Protein AF-A0A1H1C2C9-F1 (afdb_monomer_lite)

Sequence (139 aa):
MCGACPGGTVVSRLTAYANLNGLTAEVTDLLQRAAGKRIILSRFGGQWLLRKRTGQQIIARKLEEVAERVVETGDVNWEQLQAAEITTKPATTGLLLISPYDAELKQILETPAKRAAKTLDARQFAVA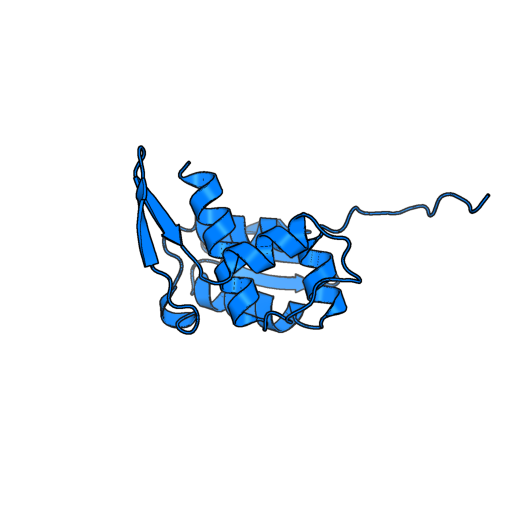LLVHVHNARTA

Secondary structure (DSSP, 8-state):
-----TT-----HHHHHHHHTT-HHHHHHHHHHHHGGGEEEEEETTEEEEEETTS-EEEESSHHHHHHHHHTTS---GGGGTTS--EEEEETTEEEEE-TTHHHHHHHHHS-TT---SPPPHHHHHHHHHHHHHHHHH-

Radius of gyration: 15.55 Å; chains: 1; bounding box: 41×31×50 Å

pLDDT: mean 81.75, std 14.27, range [35.59, 93.94]

Foldseek 3Di:
DDDDDPPCPPAALLLVLCVVVVLVVVLQVLLDVQLDPQWDWDDDDQWIWIAGPVRDIDIGNYVLVSLLVSVVSPGGPCVSLPPFPWDWDDDPQGIATDTPCLVLVVCSNVDHSPDRPDDDHSSSSSVNSNSVSNVVVRD

Structure (mmCIF, N/CA/C/O backbone):
data_AF-A0A1H1C2C9-F1
#
_entry.id   AF-A0A1H1C2C9-F1
#
loop_
_atom_site.group_PDB
_atom_site.id
_atom_site.type_sym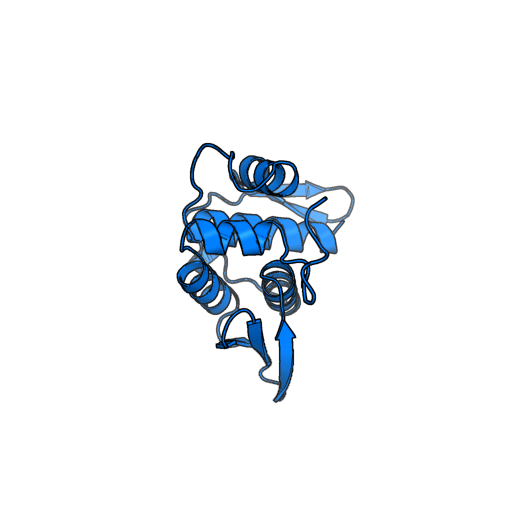bol
_atom_site.label_atom_id
_atom_site.label_alt_id
_atom_site.label_comp_id
_atom_site.label_asym_id
_atom_site.label_entity_id
_atom_site.label_seq_id
_atom_site.pdbx_PDB_ins_code
_atom_site.Cartn_x
_atom_site.Cartn_y
_atom_site.Cartn_z
_atom_site.occupancy
_atom_site.B_iso_or_equiv
_atom_site.auth_seq_id
_atom_site.auth_comp_id
_atom_site.auth_asym_id
_atom_site.auth_atom_id
_atom_site.pdbx_PDB_model_num
ATOM 1 N N . MET A 1 1 ? 18.640 8.623 -33.313 1.00 38.91 1 MET A N 1
ATOM 2 C CA . MET A 1 1 ? 17.240 8.973 -32.998 1.00 38.91 1 MET A CA 1
ATOM 3 C C . MET A 1 1 ? 16.475 7.669 -32.827 1.00 38.91 1 MET A C 1
ATOM 5 O O . MET A 1 1 ? 16.208 7.013 -33.822 1.00 38.91 1 MET A O 1
ATOM 9 N N . CYS A 1 2 ? 16.247 7.219 -31.589 1.00 36.97 2 CYS A N 1
ATOM 10 C CA . CYS A 1 2 ? 15.485 5.992 -31.333 1.00 36.97 2 CYS A CA 1
ATOM 11 C C . CYS A 1 2 ? 14.002 6.335 -31.219 1.00 36.97 2 CYS A C 1
ATOM 13 O O . CYS A 1 2 ? 13.629 7.254 -30.492 1.00 36.97 2 CYS A O 1
ATOM 15 N N . GLY A 1 3 ? 13.209 5.618 -32.012 1.00 35.59 3 GLY A N 1
ATOM 16 C CA . GLY A 1 3 ? 11.797 5.854 -32.244 1.00 35.59 3 GLY A CA 1
ATOM 17 C C . GLY A 1 3 ? 10.928 5.720 -31.001 1.00 35.59 3 GLY A C 1
ATOM 18 O O . GLY A 1 3 ? 11.247 5.022 -30.040 1.00 35.59 3 GLY A O 1
ATOM 19 N N . ALA A 1 4 ? 9.803 6.422 -31.070 1.00 44.34 4 ALA A N 1
ATOM 20 C CA . ALA A 1 4 ? 8.689 6.317 -30.153 1.00 44.34 4 ALA A CA 1
ATOM 21 C C . ALA A 1 4 ? 8.289 4.846 -29.956 1.00 44.34 4 ALA A C 1
ATOM 23 O O . ALA A 1 4 ? 7.822 4.199 -30.891 1.00 44.34 4 ALA A O 1
ATOM 24 N N . CYS A 1 5 ? 8.452 4.328 -28.736 1.00 42.72 5 CYS A N 1
ATOM 25 C CA . CYS A 1 5 ? 7.791 3.101 -28.308 1.00 42.72 5 CYS A CA 1
ATOM 26 C C . CYS A 1 5 ? 6.285 3.395 -28.169 1.00 42.72 5 CYS A C 1
ATOM 28 O O . CYS A 1 5 ? 5.907 4.195 -27.305 1.00 42.72 5 CYS A O 1
ATOM 30 N N . PRO A 1 6 ? 5.412 2.780 -28.984 1.00 47.16 6 PRO A N 1
ATOM 31 C CA . PRO A 1 6 ? 3.974 2.935 -28.838 1.00 47.16 6 PRO A CA 1
ATOM 32 C C . PRO A 1 6 ? 3.531 2.108 -27.621 1.00 47.16 6 PRO A C 1
ATOM 34 O O . PRO A 1 6 ? 3.736 0.898 -27.582 1.00 47.16 6 PRO A O 1
ATOM 37 N N . GLY A 1 7 ? 2.962 2.757 -26.600 1.00 39.19 7 GLY A N 1
ATOM 38 C CA . GLY A 1 7 ? 2.369 2.064 -25.442 1.00 39.19 7 GLY A CA 1
ATOM 39 C C . GLY A 1 7 ? 3.045 2.284 -24.085 1.00 39.19 7 GLY A C 1
ATOM 40 O O . GLY A 1 7 ? 2.865 1.470 -23.180 1.00 39.19 7 GLY A O 1
ATOM 41 N N . GLY A 1 8 ? 3.804 3.370 -23.908 1.00 41.03 8 GLY A N 1
ATOM 42 C CA . GLY A 1 8 ? 4.408 3.734 -22.623 1.00 41.03 8 GLY A CA 1
ATOM 43 C C . GLY A 1 8 ? 3.369 4.143 -21.577 1.00 41.03 8 GLY A C 1
ATOM 44 O O . GLY A 1 8 ? 3.227 5.322 -21.267 1.00 41.03 8 GLY A O 1
ATOM 45 N N . THR A 1 9 ? 2.628 3.184 -21.025 1.00 53.84 9 THR A N 1
ATOM 46 C CA . THR A 1 9 ? 1.850 3.424 -19.807 1.00 53.84 9 THR A CA 1
ATOM 47 C C . THR A 1 9 ? 2.854 3.842 -18.741 1.00 53.84 9 THR A C 1
ATOM 49 O O . THR A 1 9 ? 3.754 3.068 -18.416 1.00 53.84 9 THR A O 1
ATOM 52 N N . VAL A 1 10 ? 2.760 5.080 -18.251 1.00 65.44 10 VAL A N 1
ATOM 53 C CA . VAL A 1 10 ? 3.678 5.595 -17.230 1.00 65.44 10 VAL A CA 1
ATOM 54 C C . VAL A 1 10 ? 3.457 4.785 -15.954 1.00 65.44 10 VAL A C 1
ATOM 56 O O . VAL A 1 10 ? 2.512 5.023 -15.200 1.00 65.44 10 VAL A O 1
ATOM 59 N N . VAL A 1 11 ? 4.307 3.780 -15.748 1.00 73.94 11 VAL A N 1
ATOM 60 C CA . VAL A 1 11 ? 4.371 3.011 -14.507 1.00 73.94 11 VAL A CA 1
ATOM 61 C C . VAL A 1 11 ? 4.862 3.962 -13.424 1.00 73.94 11 VAL A C 1
ATOM 63 O O . VAL A 1 11 ? 5.842 4.683 -13.626 1.00 73.94 11 VAL A O 1
ATOM 66 N N . SER A 1 12 ? 4.169 4.004 -12.287 1.00 84.88 12 SER A N 1
ATOM 67 C CA . SER A 1 12 ? 4.604 4.860 -11.185 1.00 84.88 12 SER A CA 1
ATOM 68 C C . SER A 1 12 ? 5.970 4.423 -10.664 1.00 84.88 12 SER A C 1
ATOM 70 O O . SER A 1 12 ? 6.336 3.250 -10.761 1.00 84.88 12 SER A O 1
ATOM 72 N N . ARG A 1 13 ? 6.738 5.361 -10.100 1.00 86.31 13 ARG A N 1
ATOM 73 C CA . ARG A 1 13 ? 8.091 5.074 -9.595 1.00 86.31 13 ARG A CA 1
ATOM 74 C C . ARG A 1 13 ? 8.077 3.978 -8.530 1.00 86.31 13 ARG A C 1
ATOM 76 O O . ARG A 1 13 ? 8.909 3.079 -8.582 1.00 86.31 13 ARG A O 1
ATOM 83 N N . LEU A 1 14 ? 7.089 3.999 -7.639 1.00 88.38 14 LEU A N 1
ATOM 84 C CA . LEU A 1 14 ? 6.924 2.999 -6.584 1.00 88.38 14 LEU A CA 1
ATOM 85 C C . LEU A 1 14 ? 6.548 1.627 -7.151 1.00 88.38 14 LEU A C 1
ATOM 87 O O . LEU A 1 14 ? 7.114 0.612 -6.746 1.00 88.38 14 LEU A O 1
ATOM 91 N N . THR A 1 15 ? 5.673 1.588 -8.158 1.00 89.25 15 THR A N 1
ATOM 92 C CA . THR A 1 15 ? 5.350 0.340 -8.863 1.00 89.25 15 THR A CA 1
ATOM 93 C C . THR A 1 15 ? 6.563 -0.206 -9.619 1.00 89.25 15 THR A C 1
ATOM 95 O O . THR A 1 15 ? 6.831 -1.405 -9.589 1.00 89.25 15 THR A O 1
ATOM 98 N N . ALA A 1 16 ? 7.342 0.659 -10.272 1.00 87.81 16 ALA A N 1
ATOM 99 C CA . ALA A 1 16 ? 8.571 0.266 -10.953 1.00 87.81 16 ALA A CA 1
ATOM 100 C C . ALA A 1 16 ? 9.613 -0.282 -9.965 1.00 87.81 16 ALA A C 1
ATOM 102 O O . ALA A 1 16 ? 10.217 -1.315 -10.240 1.00 87.81 16 ALA A O 1
ATOM 103 N N . TYR A 1 17 ? 9.775 0.355 -8.801 1.00 87.56 17 TYR A N 1
ATOM 104 C CA . TYR A 1 17 ? 10.656 -0.119 -7.734 1.00 87.56 17 TYR A CA 1
ATOM 105 C C . TYR A 1 17 ? 10.255 -1.514 -7.242 1.00 87.56 17 TYR A C 1
ATOM 107 O O . TYR A 1 17 ? 11.095 -2.414 -7.210 1.00 87.56 17 TYR A O 1
ATOM 115 N N . ALA A 1 18 ? 8.975 -1.725 -6.923 1.00 89.50 18 ALA A N 1
ATOM 116 C CA . ALA A 1 18 ? 8.484 -3.020 -6.455 1.00 89.50 18 ALA A CA 1
ATOM 117 C C . ALA A 1 18 ? 8.621 -4.123 -7.519 1.00 89.50 18 ALA A C 1
ATOM 119 O O . ALA A 1 18 ? 8.876 -5.279 -7.182 1.00 89.50 18 ALA A O 1
ATOM 120 N N . ASN A 1 19 ? 8.473 -3.786 -8.805 1.00 88.25 19 ASN A N 1
ATOM 121 C CA . ASN A 1 19 ? 8.688 -4.730 -9.903 1.00 88.25 19 ASN A CA 1
ATOM 122 C C . ASN A 1 19 ? 10.172 -5.094 -10.055 1.00 88.25 19 ASN A C 1
ATOM 124 O O . ASN A 1 19 ? 10.500 -6.272 -10.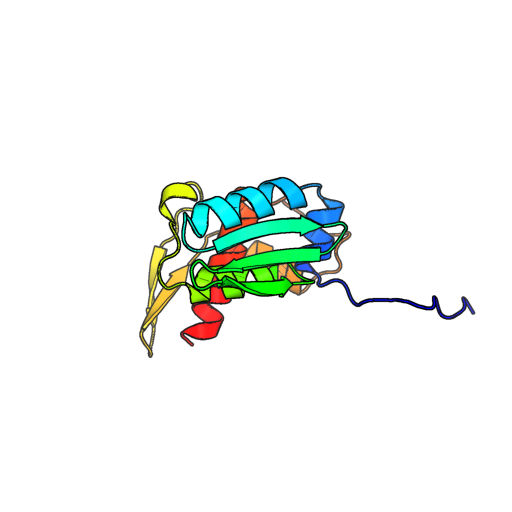157 1.00 88.25 19 ASN A O 1
ATOM 128 N N . LEU A 1 20 ? 11.067 -4.100 -10.042 1.00 86.62 20 LEU A N 1
ATOM 129 C CA . LEU A 1 20 ? 12.510 -4.308 -10.214 1.00 86.62 20 LEU A CA 1
ATOM 130 C C . LEU A 1 20 ? 13.139 -5.095 -9.058 1.00 86.62 20 LEU A C 1
ATOM 132 O O . LEU A 1 20 ? 14.085 -5.841 -9.286 1.00 86.62 20 LEU A O 1
ATOM 136 N N . ASN A 1 21 ? 12.600 -4.953 -7.845 1.00 87.12 21 ASN A N 1
ATOM 137 C CA . ASN A 1 21 ? 13.075 -5.663 -6.655 1.00 87.12 21 ASN A CA 1
ATOM 138 C C . ASN A 1 21 ? 12.285 -6.952 -6.358 1.00 87.12 21 ASN A C 1
ATOM 140 O O . ASN A 1 21 ? 12.502 -7.572 -5.325 1.00 87.12 21 ASN A O 1
ATOM 144 N N . GLY A 1 22 ? 11.342 -7.354 -7.220 1.00 89.12 22 GLY A N 1
ATOM 145 C CA . GLY A 1 22 ? 10.556 -8.582 -7.028 1.00 89.12 22 GLY A CA 1
ATOM 146 C C . GLY A 1 22 ? 9.555 -8.549 -5.862 1.00 89.12 22 GLY A C 1
ATOM 147 O O . GLY A 1 22 ? 8.923 -9.558 -5.575 1.00 89.12 22 GLY A O 1
ATOM 148 N N . LEU A 1 23 ? 9.340 -7.393 -5.231 1.00 91.00 23 LEU A N 1
ATOM 149 C CA . LEU A 1 23 ? 8.527 -7.241 -4.015 1.00 91.00 23 LEU A CA 1
ATOM 150 C C . LEU A 1 23 ? 7.019 -7.198 -4.287 1.00 91.00 23 LEU A C 1
ATOM 152 O O . LEU A 1 23 ? 6.211 -7.208 -3.367 1.00 91.00 23 LEU A O 1
ATOM 156 N N . THR A 1 24 ? 6.610 -7.112 -5.551 1.00 90.75 24 THR A N 1
ATOM 157 C CA . THR A 1 24 ? 5.228 -6.773 -5.928 1.00 90.75 24 THR A CA 1
ATOM 158 C C . THR A 1 24 ? 4.183 -7.728 -5.344 1.00 90.75 24 THR A C 1
ATOM 160 O O . THR A 1 24 ? 3.135 -7.277 -4.881 1.00 90.75 24 THR A O 1
ATOM 163 N N . ALA A 1 25 ? 4.445 -9.037 -5.353 1.00 91.62 25 ALA A N 1
ATOM 164 C CA . ALA A 1 25 ? 3.518 -10.027 -4.807 1.00 91.62 25 ALA A CA 1
ATOM 165 C C . ALA A 1 25 ? 3.392 -9.904 -3.281 1.00 91.62 25 ALA A C 1
ATOM 167 O O . ALA A 1 25 ? 2.281 -9.854 -2.759 1.00 91.62 25 ALA A O 1
ATOM 168 N N . GLU A 1 26 ? 4.521 -9.781 -2.588 1.00 93.06 26 GLU A N 1
ATOM 169 C CA . GLU A 1 26 ? 4.579 -9.658 -1.130 1.00 93.06 26 GLU A CA 1
ATOM 170 C C . GLU A 1 26 ? 3.964 -8.344 -0.646 1.00 93.06 26 GLU A C 1
ATOM 172 O O . GLU A 1 26 ? 3.139 -8.349 0.261 1.00 93.06 26 GLU A O 1
ATOM 177 N N . VAL A 1 27 ? 4.274 -7.222 -1.303 1.00 93.12 27 VAL A N 1
ATOM 178 C CA . VAL A 1 27 ? 3.648 -5.924 -1.016 1.00 93.12 27 VAL A CA 1
ATOM 179 C C . VAL A 1 27 ? 2.136 -6.016 -1.205 1.00 93.12 27 VAL A C 1
ATOM 181 O O . VAL A 1 27 ? 1.384 -5.537 -0.365 1.00 93.12 27 VAL A O 1
ATOM 184 N N . THR A 1 28 ? 1.671 -6.674 -2.270 1.00 93.19 28 THR A N 1
ATOM 185 C CA . THR A 1 28 ? 0.233 -6.881 -2.504 1.00 93.19 28 THR A CA 1
ATOM 186 C C . THR A 1 28 ? -0.405 -7.692 -1.370 1.00 93.19 28 THR A C 1
ATOM 188 O O . THR A 1 28 ? -1.453 -7.296 -0.864 1.00 93.19 28 THR A O 1
ATOM 191 N N . ASP A 1 29 ? 0.218 -8.789 -0.931 1.00 93.06 29 ASP A N 1
ATOM 192 C CA . ASP A 1 29 ? -0.292 -9.601 0.184 1.00 93.06 29 ASP A CA 1
ATOM 193 C C . ASP A 1 29 ? -0.317 -8.811 1.501 1.00 93.06 29 ASP A C 1
ATOM 195 O O . ASP A 1 29 ? -1.294 -8.842 2.248 1.00 93.06 29 ASP A O 1
ATOM 199 N N . LEU A 1 30 ? 0.718 -8.017 1.767 1.00 93.62 30 LEU A N 1
ATOM 200 C CA . LEU A 1 30 ? 0.782 -7.175 2.958 1.00 93.62 30 LEU A CA 1
ATOM 201 C C . LEU A 1 30 ? -0.276 -6.070 2.938 1.00 93.62 30 LEU A C 1
ATOM 203 O O . LEU A 1 30 ? -0.934 -5.850 3.954 1.00 93.62 30 LEU A O 1
ATOM 207 N N . LEU A 1 31 ? -0.516 -5.435 1.787 1.00 93.62 31 LEU A N 1
ATOM 208 C CA . LEU A 1 31 ? -1.612 -4.477 1.614 1.00 93.62 31 LEU A CA 1
ATOM 209 C C . LEU A 1 31 ? -2.983 -5.147 1.813 1.00 93.62 31 LEU A C 1
ATOM 211 O O . LEU A 1 31 ? -3.860 -4.564 2.450 1.00 93.62 31 LEU A O 1
ATOM 215 N N . GLN A 1 32 ? -3.167 -6.385 1.341 1.00 93.19 32 GLN A N 1
ATOM 216 C CA . GLN A 1 32 ? -4.380 -7.171 1.589 1.00 93.19 32 GLN A CA 1
ATOM 217 C C . GLN A 1 32 ? -4.575 -7.470 3.083 1.00 93.19 32 GLN A C 1
ATOM 219 O O . GLN A 1 32 ? -5.680 -7.312 3.607 1.00 93.19 32 GLN A O 1
ATOM 224 N N . ARG A 1 33 ? -3.521 -7.889 3.790 1.00 91.69 33 ARG A N 1
ATOM 225 C CA . ARG A 1 33 ? -3.580 -8.153 5.238 1.00 91.69 33 ARG A CA 1
ATOM 226 C C . ARG A 1 33 ? -3.868 -6.883 6.029 1.00 91.69 33 ARG A C 1
ATOM 228 O O . ARG A 1 33 ? -4.695 -6.912 6.938 1.00 91.69 33 ARG A O 1
ATOM 235 N N . ALA A 1 34 ? -3.252 -5.770 5.637 1.00 91.75 34 ALA A N 1
ATOM 236 C CA . ALA A 1 34 ? -3.478 -4.462 6.235 1.00 91.75 34 ALA A CA 1
ATOM 237 C C . ALA A 1 34 ? -4.922 -3.968 6.020 1.00 91.75 34 ALA A C 1
ATOM 239 O O . ALA A 1 34 ? -5.526 -3.418 6.936 1.00 91.75 34 ALA A O 1
ATOM 240 N N . ALA A 1 35 ? -5.513 -4.223 4.847 1.00 90.88 35 ALA A N 1
ATOM 241 C CA . ALA A 1 35 ? -6.922 -3.925 4.565 1.00 90.88 35 ALA A CA 1
ATOM 242 C C . ALA A 1 35 ? -7.911 -4.860 5.292 1.00 90.88 35 ALA A C 1
ATOM 244 O O . ALA A 1 35 ? -9.099 -4.543 5.442 1.00 90.88 35 ALA A O 1
ATOM 245 N N . GLY A 1 36 ? -7.448 -6.041 5.712 1.00 87.62 36 GLY A N 1
ATOM 246 C CA . GLY A 1 36 ? -8.273 -7.080 6.317 1.00 87.62 36 GLY A CA 1
ATOM 247 C C . GLY A 1 36 ? -9.394 -7.555 5.385 1.00 87.62 36 GLY A C 1
ATOM 248 O O . GLY A 1 36 ? -9.241 -7.632 4.171 1.00 87.62 36 GLY A O 1
ATOM 249 N N . LYS A 1 37 ? -10.568 -7.863 5.950 1.00 86.12 37 LYS A N 1
ATOM 250 C CA . LYS A 1 37 ? -11.728 -8.385 5.195 1.00 86.12 37 LYS A CA 1
ATOM 251 C C . LYS A 1 37 ? -12.529 -7.307 4.439 1.00 86.12 37 LYS A C 1
ATOM 253 O O . LYS A 1 37 ? -13.598 -7.607 3.909 1.00 86.12 37 LYS A O 1
ATOM 258 N N . ARG A 1 38 ? -12.080 -6.043 4.428 1.00 85.94 38 ARG A N 1
ATOM 259 C CA . ARG A 1 38 ? -12.850 -4.915 3.858 1.00 85.94 38 ARG A CA 1
ATOM 260 C C . ARG A 1 38 ? -12.718 -4.809 2.338 1.00 85.94 38 ARG A C 1
ATOM 262 O O . ARG A 1 38 ? -13.676 -4.416 1.663 1.00 85.94 38 ARG A O 1
ATOM 269 N N . ILE A 1 39 ? -11.550 -5.175 1.819 1.00 90.12 39 ILE A N 1
ATOM 270 C CA . ILE A 1 39 ? -11.237 -5.229 0.392 1.00 90.12 39 ILE A CA 1
ATOM 271 C C . ILE A 1 39 ? -10.667 -6.607 0.083 1.00 90.12 39 ILE A C 1
ATOM 273 O O . ILE A 1 39 ? -9.890 -7.144 0.864 1.00 90.12 39 ILE A O 1
ATOM 277 N N . ILE A 1 40 ? -11.048 -7.155 -1.066 1.00 92.00 40 ILE A N 1
ATOM 278 C CA . ILE A 1 40 ? -10.355 -8.273 -1.699 1.00 92.00 40 ILE A CA 1
ATOM 279 C C . ILE A 1 40 ? -9.492 -7.691 -2.815 1.00 92.00 40 ILE A C 1
ATOM 281 O O . ILE A 1 40 ? -10.000 -7.014 -3.711 1.00 92.00 40 ILE A O 1
ATOM 285 N N . LEU A 1 41 ? -8.197 -7.942 -2.734 1.00 92.88 41 LEU A N 1
ATOM 286 C CA . LEU A 1 41 ? -7.164 -7.495 -3.642 1.00 92.88 41 LEU A CA 1
ATOM 287 C C . LEU A 1 41 ? -6.694 -8.698 -4.453 1.00 92.88 41 LEU A C 1
ATOM 289 O O . LEU A 1 41 ? -6.305 -9.732 -3.915 1.00 92.88 41 LEU A O 1
ATOM 293 N N . SER A 1 42 ? -6.748 -8.577 -5.770 1.00 90.81 42 SER A N 1
ATOM 294 C CA . SER A 1 42 ? -6.286 -9.615 -6.687 1.00 90.81 42 SER A CA 1
ATOM 295 C C . SER A 1 42 ? -5.414 -8.984 -7.753 1.00 90.81 42 SER A C 1
ATOM 297 O O . SER A 1 42 ? -5.737 -7.922 -8.279 1.00 90.81 42 SER A O 1
ATOM 299 N N . ARG A 1 43 ? -4.295 -9.626 -8.080 1.00 88.75 43 ARG A N 1
ATOM 300 C CA . ARG A 1 43 ? -3.386 -9.136 -9.117 1.00 88.75 43 ARG A CA 1
ATOM 301 C C . ARG A 1 43 ? -3.727 -9.779 -10.456 1.00 88.75 43 ARG A C 1
ATOM 303 O O . ARG A 1 43 ? -3.900 -10.993 -10.529 1.00 88.75 43 ARG A O 1
ATOM 310 N N . PHE A 1 44 ? -3.774 -8.975 -11.511 1.00 82.62 44 PHE A N 1
ATOM 311 C CA . PHE A 1 44 ? -3.974 -9.432 -12.882 1.00 82.62 44 PHE A CA 1
ATOM 312 C C . PHE A 1 44 ? -2.960 -8.743 -13.800 1.00 82.62 44 PHE A C 1
ATOM 314 O O . PHE A 1 44 ? -3.034 -7.539 -14.046 1.00 82.62 44 PHE A O 1
ATOM 321 N N . GLY A 1 45 ? -1.967 -9.501 -14.273 1.00 82.31 45 GLY A N 1
ATOM 322 C CA . GLY A 1 45 ? -0.844 -8.949 -15.032 1.00 82.31 45 GLY A CA 1
ATOM 323 C C . GLY A 1 45 ? -0.089 -7.873 -14.238 1.00 82.31 45 GLY A C 1
ATOM 324 O O . GLY A 1 45 ? 0.427 -8.141 -13.150 1.00 82.31 45 GLY A O 1
ATOM 325 N N . GLY A 1 46 ? -0.033 -6.658 -14.793 1.00 82.56 46 GLY A N 1
ATOM 326 C CA . GLY A 1 46 ? 0.559 -5.467 -14.166 1.00 82.56 46 GLY A CA 1
ATOM 327 C C . GLY A 1 46 ? -0.442 -4.558 -13.443 1.00 82.56 46 GLY A C 1
ATOM 328 O O . GLY A 1 46 ? -0.123 -3.403 -13.181 1.00 82.56 46 GLY A O 1
ATOM 329 N N . GLN A 1 47 ? -1.661 -5.035 -13.190 1.00 89.75 47 GLN A N 1
ATOM 330 C CA . GLN A 1 47 ? -2.746 -4.277 -12.564 1.00 89.75 47 GLN A CA 1
ATOM 331 C C . GLN A 1 47 ? -3.300 -5.015 -11.341 1.00 89.75 47 GLN A C 1
ATOM 333 O O . GLN A 1 47 ? -3.064 -6.212 -11.145 1.00 89.75 47 GLN A O 1
ATOM 338 N N . TRP A 1 48 ? -4.085 -4.300 -10.540 1.00 93.44 48 TRP A N 1
ATOM 339 C CA . TRP A 1 48 ? -4.778 -4.823 -9.371 1.00 93.44 48 TRP A CA 1
ATOM 340 C C . TRP A 1 48 ? -6.278 -4.608 -9.501 1.00 93.44 48 TRP A C 1
ATOM 342 O O . TRP A 1 48 ? -6.740 -3.518 -9.826 1.00 93.44 48 TRP A O 1
ATOM 352 N N . LEU A 1 49 ? -7.041 -5.650 -9.206 1.00 93.94 49 LEU A N 1
ATOM 353 C CA . LEU A 1 49 ? -8.476 -5.588 -9.012 1.00 93.94 49 LEU A CA 1
ATOM 354 C C . LEU A 1 49 ? -8.756 -5.495 -7.514 1.00 93.94 49 LEU A C 1
ATOM 356 O O . LEU A 1 49 ? -8.352 -6.363 -6.741 1.00 93.94 49 LEU A O 1
ATOM 360 N N . LEU A 1 50 ? -9.471 -4.450 -7.122 1.00 93.38 50 LEU A N 1
ATOM 361 C CA . LEU A 1 50 ? -9.933 -4.223 -5.765 1.00 93.38 50 LEU A CA 1
ATOM 362 C C . LEU A 1 50 ? -11.439 -4.394 -5.732 1.00 93.38 50 LEU A C 1
ATOM 364 O O . LEU A 1 50 ? -12.169 -3.697 -6.437 1.00 93.38 50 LEU A O 1
ATOM 368 N N . ARG A 1 51 ? -11.916 -5.292 -4.881 1.00 92.69 51 ARG A N 1
ATOM 369 C CA . ARG A 1 51 ? -13.340 -5.520 -4.660 1.00 92.69 51 ARG A CA 1
ATOM 370 C C . ARG A 1 51 ? -13.696 -5.158 -3.228 1.00 92.69 51 ARG A C 1
ATOM 372 O O . ARG A 1 51 ? -13.237 -5.802 -2.289 1.00 92.69 51 ARG A O 1
ATOM 379 N N . LYS A 1 52 ? -14.528 -4.133 -3.057 1.00 89.25 52 LYS A N 1
ATOM 380 C CA . LYS A 1 52 ? -15.074 -3.748 -1.750 1.00 89.25 52 LYS A CA 1
ATOM 381 C C . LYS A 1 52 ? -16.187 -4.716 -1.346 1.00 89.25 52 LYS A C 1
ATOM 383 O O . LYS A 1 52 ? -16.892 -5.261 -2.199 1.00 89.25 52 LYS A O 1
ATOM 388 N N . ARG A 1 53 ? -16.413 -4.870 -0.037 1.00 83.12 53 ARG A N 1
ATOM 389 C CA . ARG A 1 53 ? -17.534 -5.671 0.501 1.00 83.12 53 ARG A CA 1
ATOM 390 C C . ARG A 1 53 ? -18.906 -5.213 -0.012 1.00 83.12 53 ARG A C 1
ATOM 392 O O . ARG A 1 53 ? -19.813 -6.025 -0.135 1.00 83.12 53 ARG A O 1
ATOM 399 N N . 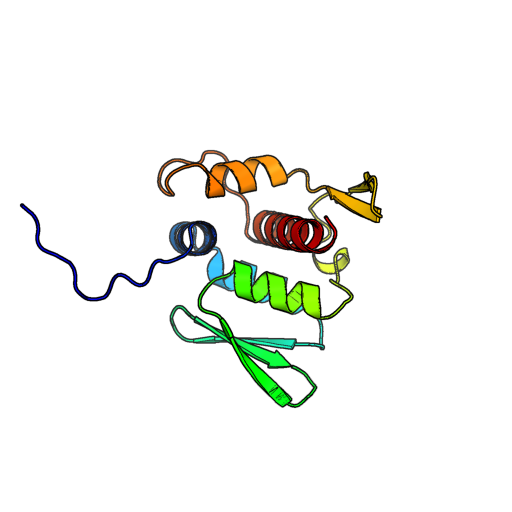THR A 1 54 ? -19.042 -3.933 -0.349 1.00 84.31 54 THR A N 1
ATOM 400 C CA . THR A 1 54 ? -20.257 -3.336 -0.928 1.00 84.31 54 THR A CA 1
ATOM 401 C C . THR A 1 54 ? -20.543 -3.782 -2.368 1.00 84.31 54 THR A C 1
ATOM 403 O O . THR A 1 54 ? -21.542 -3.368 -2.941 1.00 84.31 54 THR A O 1
ATOM 406 N N . GLY A 1 55 ? -19.677 -4.604 -2.973 1.00 83.50 55 GLY A N 1
ATOM 407 C CA . GLY A 1 55 ? -19.819 -5.095 -4.346 1.00 83.50 55 GLY A CA 1
ATOM 408 C C . GLY A 1 55 ? -19.110 -4.236 -5.395 1.00 83.50 55 GLY A C 1
ATOM 409 O O . GLY A 1 55 ? -18.931 -4.692 -6.521 1.00 83.50 55 GLY A O 1
ATOM 410 N N . GLN A 1 56 ? -18.640 -3.040 -5.027 1.00 89.25 56 GLN A N 1
ATOM 411 C CA . GLN A 1 56 ? -17.891 -2.164 -5.928 1.00 89.25 56 GLN A CA 1
ATOM 412 C C . GLN A 1 56 ? -16.549 -2.792 -6.329 1.00 89.25 56 GLN A C 1
ATOM 414 O O . GLN A 1 56 ? -15.801 -3.274 -5.473 1.00 89.25 56 GLN A O 1
ATOM 419 N N . GLN A 1 57 ? -16.231 -2.732 -7.622 1.00 92.94 57 GLN A N 1
ATOM 420 C CA . GLN A 1 57 ? -14.956 -3.169 -8.187 1.00 92.94 57 GLN A CA 1
ATOM 421 C C . GLN A 1 57 ? -14.195 -1.982 -8.776 1.00 92.94 57 GLN A C 1
ATOM 423 O O . GLN A 1 57 ? -14.786 -1.113 -9.414 1.00 92.94 57 GLN A O 1
ATOM 428 N N . ILE A 1 58 ? -12.888 -1.935 -8.534 1.00 91.88 58 ILE A N 1
ATOM 429 C CA . ILE A 1 58 ? -11.996 -0.858 -8.962 1.00 91.88 58 ILE A CA 1
ATOM 430 C C . ILE A 1 58 ? -10.728 -1.498 -9.519 1.00 91.88 58 ILE A C 1
ATOM 432 O O . ILE A 1 58 ? -10.160 -2.389 -8.892 1.00 91.88 58 ILE A O 1
ATOM 436 N N . ILE A 1 59 ? -10.275 -1.036 -10.682 1.00 92.38 59 ILE A N 1
ATOM 437 C CA . ILE A 1 59 ? -8.994 -1.446 -11.258 1.00 92.38 59 ILE A CA 1
ATOM 438 C C . ILE A 1 59 ? -7.968 -0.367 -10.928 1.00 92.38 59 ILE A C 1
ATOM 440 O O . ILE A 1 59 ? -8.138 0.781 -11.334 1.00 92.38 59 ILE A O 1
ATOM 444 N N . ALA A 1 60 ? -6.915 -0.744 -10.213 1.00 91.75 60 ALA A N 1
ATOM 445 C CA . ALA A 1 60 ? -5.755 0.094 -9.952 1.00 91.75 60 ALA A CA 1
ATOM 446 C C . ALA A 1 60 ? -4.593 -0.323 -10.856 1.00 91.75 60 ALA A C 1
ATOM 448 O O . ALA A 1 60 ? -4.338 -1.511 -11.074 1.00 91.75 60 ALA A O 1
ATOM 449 N N . ARG A 1 61 ? -3.870 0.661 -11.387 1.00 89.81 61 ARG A N 1
ATOM 450 C CA . ARG A 1 61 ? -2.695 0.443 -12.251 1.00 89.81 61 ARG A CA 1
ATOM 451 C C . ARG A 1 61 ? -1.378 0.689 -11.524 1.00 89.81 61 ARG A C 1
ATOM 453 O O . ARG A 1 61 ? -0.317 0.438 -12.091 1.00 89.81 61 ARG A O 1
ATOM 460 N N . LYS A 1 62 ? -1.449 1.212 -10.301 1.00 90.81 62 LYS A N 1
ATOM 461 C CA . LYS A 1 62 ? -0.311 1.642 -9.490 1.00 90.81 62 LYS A CA 1
ATOM 462 C C . LYS A 1 62 ? -0.487 1.168 -8.052 1.00 90.81 62 LYS A C 1
ATOM 464 O O . LYS A 1 62 ? -1.611 1.139 -7.554 1.00 90.81 62 LYS A O 1
ATOM 469 N N . LEU A 1 63 ? 0.612 0.847 -7.374 1.00 91.25 63 LEU A N 1
ATOM 470 C CA . LEU A 1 63 ? 0.587 0.472 -5.956 1.00 91.25 63 LEU A CA 1
ATOM 471 C C . LEU A 1 63 ? 0.079 1.605 -5.055 1.00 91.25 63 LEU A C 1
ATOM 473 O O . LEU A 1 63 ? -0.587 1.333 -4.063 1.00 91.25 63 LEU A O 1
ATOM 477 N N . GLU A 1 64 ? 0.330 2.859 -5.420 1.00 91.44 64 GLU A N 1
ATOM 478 C CA . GLU A 1 64 ? -0.183 4.041 -4.723 1.00 91.44 64 GLU A CA 1
ATOM 479 C C . GLU A 1 64 ? -1.713 4.060 -4.719 1.00 91.44 64 GLU A C 1
ATOM 481 O O . GLU A 1 64 ? -2.320 4.211 -3.667 1.00 91.44 64 GLU A O 1
ATOM 486 N N . GLU A 1 65 ? -2.338 3.794 -5.870 1.00 92.69 65 GLU A N 1
ATOM 487 C CA . GLU A 1 65 ? -3.798 3.705 -5.985 1.00 92.69 65 GLU A CA 1
ATOM 488 C C . GLU A 1 65 ? -4.341 2.561 -5.117 1.00 92.69 65 GLU A C 1
ATOM 490 O O . GLU A 1 65 ? -5.390 2.697 -4.493 1.00 92.69 65 GLU A O 1
ATOM 495 N N . VAL A 1 66 ? -3.627 1.430 -5.033 1.00 92.94 66 VAL A N 1
ATOM 496 C CA . VAL A 1 66 ? -4.003 0.329 -4.133 1.00 92.94 66 VAL A CA 1
ATOM 497 C C . VAL A 1 66 ? -3.947 0.790 -2.676 1.00 92.94 66 VAL A C 1
ATOM 499 O O . VAL A 1 66 ? -4.926 0.623 -1.951 1.00 92.94 66 VAL A O 1
ATOM 502 N N . ALA A 1 67 ? -2.836 1.395 -2.255 1.00 93.00 67 ALA A N 1
ATOM 503 C CA . ALA A 1 67 ? -2.644 1.899 -0.899 1.00 93.00 67 ALA A CA 1
ATOM 504 C C . ALA A 1 67 ? -3.681 2.971 -0.526 1.00 93.00 67 ALA A C 1
ATOM 506 O O . ALA A 1 67 ? -4.249 2.914 0.563 1.00 93.00 67 ALA A O 1
ATOM 507 N N . GLU A 1 68 ? -4.017 3.879 -1.445 1.00 92.62 68 GLU A N 1
ATOM 508 C CA . GLU A 1 68 ? -5.100 4.858 -1.285 1.00 92.62 68 GLU A CA 1
ATOM 509 C C . GLU A 1 68 ? -6.429 4.177 -0.992 1.00 92.62 68 GLU A C 1
ATOM 511 O O . GLU A 1 68 ? -7.128 4.565 -0.056 1.00 92.62 68 GLU A O 1
ATOM 516 N N . ARG A 1 69 ? -6.772 3.124 -1.741 1.00 91.62 69 ARG A N 1
ATOM 517 C CA . ARG A 1 69 ? -8.003 2.371 -1.482 1.00 91.62 69 ARG A CA 1
ATOM 518 C C . ARG A 1 69 ? -7.971 1.634 -0.155 1.00 91.62 69 ARG A C 1
ATOM 520 O O . ARG A 1 69 ? -9.022 1.509 0.463 1.00 91.62 69 ARG A O 1
ATOM 527 N N . VAL A 1 70 ? -6.810 1.153 0.284 1.00 91.50 70 VAL A N 1
ATOM 528 C CA . VAL A 1 70 ? -6.660 0.535 1.608 1.00 91.50 70 VAL A CA 1
ATOM 529 C C . VAL A 1 70 ? -6.904 1.575 2.704 1.00 91.50 70 VAL A C 1
ATOM 531 O O . VAL A 1 70 ? -7.742 1.343 3.575 1.00 91.50 70 VAL A O 1
ATOM 534 N N . VAL A 1 71 ? -6.273 2.748 2.614 1.00 90.94 71 VAL A N 1
ATOM 535 C CA . VAL A 1 71 ? -6.463 3.861 3.562 1.00 90.94 71 VAL A CA 1
ATOM 536 C C . VAL A 1 71 ? -7.907 4.378 3.552 1.00 90.94 71 VAL A C 1
ATOM 538 O O . VAL A 1 71 ? -8.470 4.645 4.610 1.00 90.94 71 VAL A O 1
ATOM 541 N N . GLU A 1 72 ? -8.558 4.445 2.386 1.00 88.88 72 GLU A N 1
ATOM 542 C CA . GLU A 1 72 ? -9.979 4.808 2.247 1.00 88.88 72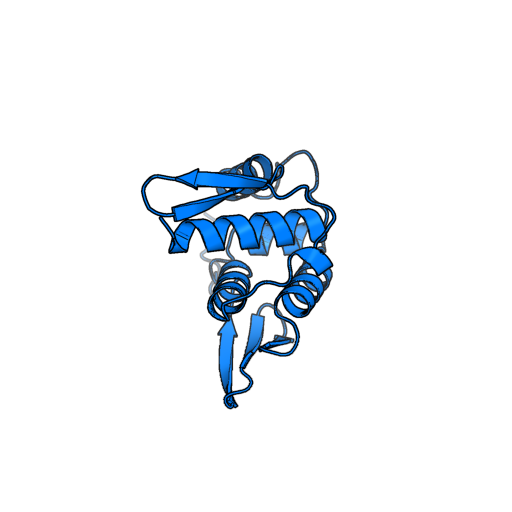 GLU A CA 1
ATOM 543 C C . GLU A 1 72 ? -10.929 3.943 3.079 1.00 88.88 72 GLU A C 1
ATOM 545 O O . GLU A 1 72 ? -12.050 4.367 3.353 1.00 88.88 72 GLU A O 1
ATOM 550 N N . THR A 1 73 ? -10.531 2.724 3.449 1.00 83.88 73 THR A N 1
ATOM 551 C CA . THR A 1 73 ? -11.397 1.845 4.244 1.00 83.88 73 THR A CA 1
ATOM 552 C C . THR A 1 73 ? -11.496 2.218 5.720 1.00 83.88 73 THR A C 1
ATOM 554 O O . THR A 1 73 ? -12.300 1.608 6.424 1.00 83.88 73 THR A O 1
ATOM 557 N N . GLY A 1 74 ? -10.728 3.205 6.184 1.00 79.25 74 GLY A N 1
ATOM 558 C CA . GLY A 1 74 ? -10.849 3.785 7.521 1.00 79.25 74 GLY A CA 1
ATOM 559 C C . GLY A 1 74 ? -9.826 3.255 8.521 1.00 79.25 74 GLY A C 1
ATOM 560 O O . GLY A 1 74 ? -9.127 4.064 9.116 1.00 79.25 74 GLY A O 1
ATOM 561 N N . ASP A 1 75 ? -9.655 1.932 8.647 1.00 81.56 75 ASP A N 1
ATOM 562 C CA . ASP A 1 75 ? -8.722 1.372 9.641 1.00 81.56 75 ASP A CA 1
ATOM 563 C C . ASP A 1 75 ? -7.708 0.421 9.007 1.00 81.56 75 ASP A C 1
ATOM 565 O O . ASP A 1 75 ? -7.987 -0.751 8.746 1.00 81.56 75 ASP A O 1
ATOM 569 N N . VAL A 1 76 ? -6.493 0.897 8.787 1.00 88.62 76 VAL A N 1
ATOM 570 C CA . VAL A 1 76 ? -5.397 0.021 8.379 1.00 88.62 76 VAL A CA 1
ATOM 571 C C . VAL A 1 76 ? -4.970 -0.824 9.580 1.00 88.62 76 VAL A C 1
ATOM 573 O O . VAL A 1 76 ? -4.715 -0.297 10.662 1.00 88.62 76 VAL A O 1
ATOM 576 N N . ASN A 1 77 ? -4.872 -2.141 9.403 1.00 89.06 77 ASN A N 1
ATOM 577 C CA . ASN A 1 77 ? -4.352 -3.032 10.432 1.00 89.06 77 ASN A CA 1
ATOM 578 C C . ASN A 1 77 ? -2.817 -2.940 10.490 1.00 89.06 77 ASN A C 1
ATOM 580 O O . ASN A 1 77 ? -2.099 -3.783 9.949 1.00 89.06 77 ASN A O 1
ATOM 584 N N . TRP A 1 78 ? -2.325 -1.884 11.136 1.00 85.00 78 TRP A N 1
ATOM 585 C CA . TRP A 1 78 ? -0.897 -1.627 11.339 1.00 85.00 78 TRP A CA 1
ATOM 586 C C . TRP A 1 78 ? -0.220 -2.693 12.192 1.00 85.00 78 TRP A C 1
ATOM 588 O O . TRP A 1 78 ? 0.968 -2.955 12.018 1.00 85.00 78 TRP A O 1
ATOM 598 N N . GLU A 1 79 ? -0.983 -3.361 13.059 1.00 84.38 79 GLU A N 1
ATOM 599 C CA . GLU A 1 79 ? -0.488 -4.479 13.851 1.00 84.38 79 GLU A CA 1
ATOM 600 C C . GLU A 1 79 ? -0.002 -5.632 12.962 1.00 84.38 79 GLU A C 1
ATOM 602 O O . GLU A 1 79 ? 1.056 -6.207 13.188 1.00 84.38 79 GLU A O 1
ATOM 607 N N . GLN A 1 80 ? -0.703 -5.918 11.863 1.00 80.94 80 GLN A N 1
ATOM 608 C CA . GLN A 1 80 ? -0.252 -6.923 10.889 1.00 80.94 80 GLN A CA 1
ATOM 609 C C . GLN A 1 80 ? 1.053 -6.515 10.179 1.00 80.94 80 GLN A C 1
ATOM 611 O O . GLN A 1 80 ? 1.804 -7.365 9.683 1.00 80.94 80 GLN A O 1
ATOM 616 N N . LEU A 1 81 ? 1.367 -5.218 10.173 1.00 83.88 81 LEU A N 1
ATOM 617 C CA . LEU A 1 81 ? 2.578 -4.643 9.595 1.00 83.88 81 LEU A CA 1
ATOM 618 C C . LEU A 1 81 ? 3.670 -4.313 10.636 1.00 83.88 81 LEU A C 1
ATOM 620 O O . LEU A 1 81 ? 4.627 -3.631 10.285 1.00 83.88 81 LEU A O 1
ATOM 624 N N . GLN A 1 82 ? 3.562 -4.840 11.865 1.00 68.50 82 GLN A N 1
ATOM 625 C CA . GLN A 1 82 ? 4.308 -4.522 13.106 1.00 68.50 82 GLN A CA 1
ATOM 626 C C . GLN A 1 82 ? 5.847 -4.358 13.089 1.00 68.50 82 GLN A C 1
ATOM 628 O O . GLN A 1 82 ? 6.418 -4.110 14.143 1.00 68.50 82 GLN A O 1
ATOM 633 N N . ALA A 1 83 ? 6.559 -4.452 11.966 1.00 61.38 83 ALA A N 1
ATOM 634 C CA . ALA A 1 83 ? 8.026 -4.345 11.948 1.00 61.38 83 ALA A CA 1
ATOM 635 C C . ALA A 1 83 ? 8.580 -2.913 11.838 1.00 61.38 83 ALA A C 1
ATOM 637 O O . ALA A 1 83 ? 9.791 -2.750 11.786 1.00 61.38 83 ALA A O 1
ATOM 638 N N . ALA A 1 84 ? 7.728 -1.892 11.733 1.00 63.38 84 ALA A N 1
ATOM 639 C CA . ALA A 1 84 ? 8.145 -0.586 11.226 1.00 63.38 84 ALA A CA 1
ATOM 640 C C . ALA A 1 84 ? 8.134 0.557 12.245 1.00 63.38 84 ALA A C 1
ATOM 642 O O . ALA A 1 84 ? 8.164 1.700 11.815 1.00 63.38 84 ALA A O 1
ATOM 643 N N . GLU A 1 85 ? 8.048 0.276 13.551 1.00 74.06 85 GLU A N 1
ATOM 644 C CA . GLU A 1 85 ? 8.170 1.293 14.617 1.00 74.06 85 GLU A CA 1
ATOM 645 C C . GLU A 1 85 ? 7.393 2.593 14.320 1.00 74.06 85 GLU A C 1
ATOM 647 O O . GLU A 1 85 ? 7.907 3.703 14.460 1.00 74.06 85 GLU A O 1
ATOM 652 N N . ILE A 1 86 ? 6.151 2.459 13.837 1.00 82.50 86 ILE A N 1
ATOM 653 C CA . ILE A 1 86 ? 5.351 3.616 13.433 1.00 82.50 86 ILE A CA 1
ATOM 654 C C . ILE A 1 86 ? 5.054 4.439 14.681 1.00 82.50 86 ILE A C 1
ATOM 656 O O . ILE A 1 86 ? 4.463 3.938 15.639 1.00 82.50 86 ILE A O 1
ATOM 660 N N . THR A 1 87 ? 5.437 5.711 14.656 1.00 82.94 87 THR A N 1
ATOM 661 C CA . THR A 1 87 ? 5.158 6.649 15.747 1.00 82.94 87 THR A CA 1
ATOM 662 C C . THR A 1 87 ? 4.122 7.674 15.313 1.00 82.94 87 THR A C 1
ATOM 664 O O . THR A 1 87 ? 3.995 8.001 14.134 1.00 82.94 87 THR A O 1
ATOM 667 N N . THR A 1 88 ? 3.349 8.183 16.267 1.00 83.25 88 THR A N 1
ATOM 668 C CA . THR A 1 88 ? 2.390 9.266 16.030 1.00 83.25 88 THR A CA 1
ATOM 669 C C . THR A 1 88 ? 2.980 10.586 16.494 1.00 83.25 88 THR A C 1
ATOM 671 O O . THR A 1 88 ? 3.467 10.678 17.623 1.00 83.25 88 THR A O 1
ATOM 674 N N . LYS A 1 89 ? 2.872 11.631 15.673 1.00 82.12 89 LYS A N 1
ATOM 675 C CA . LYS A 1 89 ? 3.247 12.995 16.052 1.00 82.12 89 LYS A CA 1
ATOM 676 C C . LYS A 1 89 ? 2.045 13.936 15.935 1.00 82.12 89 LYS A C 1
ATOM 678 O O . LYS A 1 89 ? 1.311 13.845 14.949 1.00 82.12 89 LYS A O 1
ATOM 683 N N . PRO A 1 90 ? 1.845 14.860 16.893 1.00 73.50 90 PRO A N 1
ATOM 684 C CA . PRO A 1 90 ? 0.848 15.911 16.743 1.00 73.50 90 PRO A CA 1
ATOM 685 C C . PRO A 1 90 ? 1.209 16.838 15.575 1.00 73.50 90 PRO A C 1
ATOM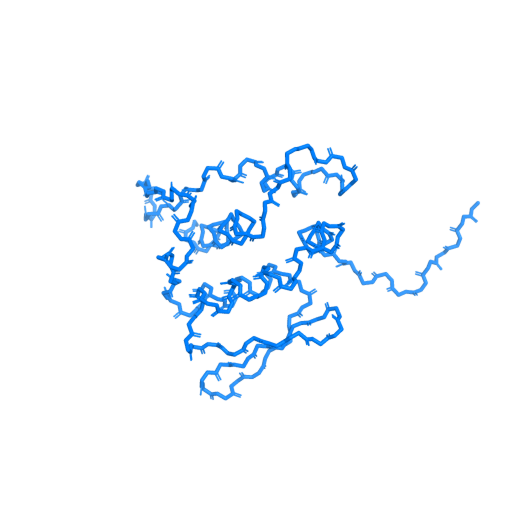 687 O O . PRO A 1 90 ? 2.359 17.259 15.425 1.00 73.50 90 PRO A O 1
ATOM 690 N N . ALA A 1 91 ? 0.210 17.162 14.762 1.00 69.81 91 ALA A N 1
ATOM 691 C CA . ALA A 1 91 ? 0.271 18.113 13.663 1.00 69.81 91 ALA A CA 1
ATOM 692 C C . ALA A 1 91 ? -0.855 19.146 13.791 1.00 69.81 91 ALA A C 1
ATOM 694 O O . ALA A 1 91 ? -1.807 18.959 14.546 1.00 69.81 91 ALA A O 1
ATOM 695 N N . THR A 1 92 ? -0.751 20.241 13.037 1.00 68.19 92 THR A N 1
ATOM 696 C CA . THR A 1 92 ? -1.675 21.387 13.105 1.00 68.19 92 THR A CA 1
ATOM 697 C C . THR A 1 92 ? -3.138 20.999 12.859 1.00 68.19 92 THR A C 1
ATOM 699 O O . THR A 1 92 ? -4.033 21.630 13.412 1.00 68.19 92 THR A O 1
ATOM 702 N N . THR A 1 93 ? -3.376 19.944 12.074 1.00 63.69 93 THR A N 1
ATOM 703 C CA . THR A 1 93 ? -4.714 19.503 11.644 1.00 63.69 93 THR A CA 1
ATOM 704 C C . THR A 1 93 ? -5.082 18.093 12.134 1.00 63.69 93 THR A C 1
ATOM 706 O O . THR A 1 93 ? -6.138 17.580 11.773 1.00 63.69 93 THR A O 1
ATOM 709 N N . GLY A 1 94 ? -4.244 17.444 12.957 1.00 70.25 94 GLY A N 1
ATOM 710 C CA . GLY A 1 94 ? -4.487 16.069 13.411 1.00 70.25 94 GLY A CA 1
ATOM 711 C C . GLY A 1 94 ? -3.233 15.317 13.865 1.00 70.25 94 GLY A C 1
ATOM 712 O O . GLY A 1 94 ? -2.277 15.913 14.358 1.00 70.25 94 GLY A O 1
ATOM 713 N N . LEU A 1 95 ? -3.238 13.991 13.709 1.00 77.19 95 LEU A N 1
ATOM 714 C CA . LEU A 1 95 ? -2.082 13.127 13.970 1.00 77.19 95 LEU A CA 1
ATOM 715 C C . LEU A 1 95 ? -1.412 12.741 12.649 1.00 77.19 95 LEU A C 1
ATOM 717 O O . LEU A 1 95 ? -2.082 12.296 11.720 1.00 77.19 95 LEU A O 1
ATOM 721 N N . LEU A 1 96 ? -0.088 12.874 12.593 1.00 84.19 96 LEU A N 1
ATOM 722 C CA . LEU A 1 96 ? 0.731 12.313 11.521 1.00 84.19 96 LEU A CA 1
ATOM 723 C C . LEU A 1 96 ? 1.316 10.983 11.975 1.00 84.19 96 LEU A C 1
ATOM 725 O O . LEU A 1 96 ? 1.853 10.877 13.082 1.00 84.19 96 LEU A O 1
ATOM 729 N N . LEU A 1 97 ? 1.240 9.990 11.096 1.00 86.62 97 LEU A N 1
ATOM 730 C CA . LEU A 1 97 ? 1.983 8.748 11.247 1.00 86.62 97 LEU A CA 1
ATOM 731 C C . LEU A 1 97 ? 3.394 8.966 10.705 1.00 86.62 97 LEU A C 1
ATOM 733 O O . LEU A 1 97 ? 3.567 9.571 9.652 1.00 86.62 97 LEU A O 1
ATOM 737 N N . ILE A 1 98 ? 4.406 8.493 11.416 1.00 86.94 98 ILE A N 1
ATOM 738 C CA . ILE A 1 98 ? 5.803 8.596 11.000 1.00 86.94 98 ILE A CA 1
ATOM 739 C C . ILE A 1 98 ? 6.335 7.184 10.839 1.00 86.94 98 ILE A C 1
ATOM 741 O O . ILE A 1 98 ? 6.303 6.401 11.790 1.00 86.94 98 ILE A O 1
ATOM 745 N N . SER A 1 99 ? 6.834 6.875 9.642 1.00 88.50 99 SER A N 1
ATOM 746 C CA . SER A 1 99 ? 7.590 5.653 9.398 1.00 88.50 99 SER A CA 1
ATOM 747 C C . SER A 1 99 ? 9.087 5.975 9.397 1.00 88.50 99 SER A C 1
ATOM 749 O O . SER A 1 99 ? 9.496 6.950 8.762 1.00 88.50 99 SER A O 1
ATOM 751 N N . PRO A 1 100 ? 9.944 5.147 10.021 1.00 86.62 100 PRO A N 1
ATOM 752 C CA . PRO A 1 100 ? 11.394 5.284 9.894 1.00 86.62 100 PRO A CA 1
ATOM 753 C C . PRO A 1 100 ? 11.870 5.137 8.439 1.00 86.62 100 PRO A C 1
ATOM 755 O O . PRO A 1 100 ? 12.975 5.561 8.130 1.00 86.62 100 PRO A O 1
ATOM 758 N N . TYR A 1 101 ? 11.031 4.586 7.555 1.00 87.75 101 TYR A N 1
ATOM 759 C CA . TYR A 1 101 ? 11.317 4.351 6.138 1.00 87.75 101 TYR A CA 1
ATOM 760 C C . TYR A 1 101 ? 10.824 5.470 5.205 1.00 87.75 101 TYR A C 1
ATOM 762 O O . TYR A 1 101 ? 10.893 5.341 3.980 1.00 87.75 101 TYR A O 1
ATOM 770 N N . ASP A 1 102 ? 10.289 6.567 5.754 1.00 85.25 102 ASP A N 1
ATOM 771 C CA . ASP A 1 102 ? 9.781 7.686 4.952 1.00 85.25 102 ASP A CA 1
ATOM 772 C C . ASP A 1 102 ? 10.895 8.350 4.125 1.00 85.25 102 ASP A C 1
ATOM 774 O O . ASP A 1 102 ? 10.639 8.853 3.029 1.00 85.25 102 ASP A O 1
ATOM 778 N N . ALA A 1 103 ? 12.134 8.353 4.626 1.00 85.75 103 ALA A N 1
ATOM 779 C CA . ALA A 1 103 ? 13.283 8.911 3.918 1.00 85.75 103 ALA A CA 1
ATOM 780 C C . ALA A 1 103 ? 13.638 8.075 2.679 1.00 85.75 103 ALA A C 1
ATOM 782 O O . ALA A 1 103 ? 13.800 8.623 1.588 1.00 85.75 103 ALA A O 1
ATOM 783 N N . GLU A 1 104 ? 13.688 6.752 2.823 1.00 86.56 104 GLU A N 1
ATOM 784 C CA . GLU A 1 104 ? 13.931 5.806 1.736 1.00 86.56 104 GLU A CA 1
ATOM 785 C C . GLU A 1 104 ? 12.804 5.854 0.698 1.00 86.56 104 GLU A C 1
ATOM 787 O O . GLU A 1 104 ? 13.068 5.887 -0.506 1.00 86.56 104 GLU A O 1
ATOM 792 N N . LEU A 1 105 ? 11.542 5.936 1.135 1.00 87.56 105 LEU A N 1
ATOM 793 C CA . LEU A 1 105 ? 10.405 6.084 0.225 1.00 87.56 105 LEU A CA 1
ATOM 794 C C . LEU A 1 105 ? 10.482 7.393 -0.572 1.00 87.56 105 LEU A C 1
ATOM 796 O O . LEU A 1 105 ? 10.293 7.381 -1.791 1.00 87.56 105 LEU A O 1
ATOM 800 N N . LYS A 1 106 ? 10.803 8.517 0.084 1.00 87.44 106 LYS A N 1
ATOM 801 C CA . LYS A 1 106 ? 11.032 9.803 -0.597 1.00 87.44 106 LYS A CA 1
ATOM 802 C C . LYS A 1 106 ? 12.180 9.707 -1.591 1.00 87.44 106 LYS A C 1
ATOM 804 O O . LYS A 1 106 ? 12.039 10.157 -2.724 1.00 87.44 106 LYS A O 1
ATOM 809 N N . GLN A 1 107 ? 13.270 9.038 -1.227 1.00 85.25 107 GLN A N 1
ATOM 810 C CA . GLN A 1 107 ? 14.386 8.823 -2.137 1.00 85.25 107 GLN A CA 1
ATOM 811 C C . GLN A 1 107 ? 13.970 8.023 -3.380 1.00 85.25 107 GLN A C 1
ATOM 813 O O . GLN A 1 107 ? 14.390 8.372 -4.482 1.00 85.25 107 GLN A O 1
ATOM 818 N N . ILE A 1 108 ? 13.123 6.996 -3.245 1.00 85.81 108 ILE A N 1
ATOM 819 C CA . ILE A 1 108 ? 12.569 6.240 -4.386 1.00 85.81 108 ILE A CA 1
ATOM 820 C C . ILE A 1 108 ? 11.668 7.129 -5.254 1.00 85.81 108 ILE A C 1
ATOM 822 O O . ILE A 1 108 ? 11.682 7.025 -6.483 1.00 85.81 108 ILE A O 1
ATOM 826 N N . LEU A 1 109 ? 10.884 8.012 -4.633 1.00 83.19 109 LEU A N 1
ATOM 827 C CA . LEU A 1 109 ? 10.054 8.975 -5.350 1.00 83.19 109 LEU A CA 1
ATOM 828 C C . LEU A 1 109 ? 10.895 10.014 -6.098 1.00 83.19 109 LEU A C 1
ATOM 830 O O . LEU A 1 109 ? 10.493 10.419 -7.184 1.00 83.19 109 LEU A O 1
ATOM 834 N N . GLU A 1 110 ? 12.046 10.425 -5.571 1.00 81.50 110 GLU A N 1
ATOM 835 C CA . GLU A 1 110 ? 12.886 11.497 -6.125 1.00 81.50 110 GLU A CA 1
ATOM 836 C C . GLU A 1 110 ? 13.994 10.990 -7.073 1.00 81.50 110 GLU A C 1
ATOM 838 O O . GLU A 1 110 ? 14.399 11.707 -7.990 1.00 81.50 110 GLU A O 1
ATOM 843 N N . THR A 1 111 ? 14.452 9.744 -6.916 1.00 70.12 111 THR A N 1
ATOM 844 C CA . THR A 1 111 ? 15.609 9.169 -7.631 1.00 70.12 111 THR A CA 1
ATOM 845 C C . THR A 1 111 ? 15.175 8.171 -8.719 1.00 70.12 111 THR A C 1
ATOM 847 O O . THR A 1 111 ? 14.245 7.391 -8.517 1.00 70.12 111 THR A O 1
ATOM 850 N N . PRO A 1 112 ? 15.846 8.109 -9.889 1.00 61.81 112 PRO A N 1
ATOM 851 C CA . PRO A 1 112 ? 15.573 7.082 -10.895 1.00 61.81 112 PRO A CA 1
ATOM 852 C C . PRO A 1 112 ? 15.833 5.656 -10.372 1.00 61.81 112 PRO A C 1
ATOM 854 O O . PRO A 1 112 ? 16.871 5.371 -9.774 1.00 61.81 112 PRO A O 1
ATOM 857 N N . ALA A 1 113 ? 14.906 4.740 -10.686 1.00 58.28 113 ALA A N 1
ATOM 858 C CA . ALA A 1 113 ? 14.739 3.395 -10.111 1.00 58.28 113 ALA A CA 1
ATOM 859 C C . ALA A 1 113 ? 15.954 2.439 -10.165 1.00 58.28 113 ALA A C 1
ATOM 861 O O . ALA A 1 113 ? 15.901 1.352 -9.600 1.00 58.28 113 ALA A O 1
ATOM 862 N N . LYS A 1 114 ? 17.052 2.817 -10.830 1.00 54.72 114 LYS A N 1
ATOM 863 C CA . LYS A 1 114 ? 18.276 2.008 -10.951 1.00 54.72 114 LYS A CA 1
ATOM 864 C C . LYS A 1 114 ? 19.343 2.298 -9.885 1.00 54.72 114 LYS A C 1
ATOM 866 O O . LYS A 1 114 ? 20.410 1.697 -9.952 1.00 54.72 114 LYS A O 1
ATOM 871 N N . ARG A 1 115 ? 19.117 3.231 -8.948 1.00 51.53 115 ARG A N 1
ATOM 872 C CA . ARG A 1 115 ? 20.204 3.753 -8.091 1.00 51.53 115 ARG A CA 1
ATOM 873 C C . ARG A 1 115 ? 19.861 4.059 -6.626 1.00 51.53 115 ARG A C 1
ATOM 875 O O . ARG A 1 115 ? 20.568 4.851 -6.012 1.00 51.53 115 ARG A O 1
ATOM 882 N N . ALA A 1 116 ? 18.829 3.451 -6.047 1.00 52.16 116 ALA A N 1
ATOM 883 C CA . ALA A 1 116 ? 18.544 3.629 -4.620 1.00 52.16 116 ALA A CA 1
ATOM 884 C C . ALA A 1 116 ? 19.230 2.531 -3.788 1.00 52.16 116 ALA A C 1
ATOM 886 O O . ALA A 1 116 ? 18.928 1.347 -3.932 1.00 52.16 116 ALA A O 1
ATOM 887 N N . ALA A 1 117 ? 20.193 2.948 -2.964 1.00 56.56 117 ALA A N 1
ATOM 888 C CA . ALA A 1 117 ? 20.859 2.128 -1.961 1.00 56.56 117 ALA A CA 1
ATOM 889 C C . ALA A 1 117 ? 19.959 1.927 -0.727 1.00 56.56 117 ALA A C 1
ATOM 891 O O . ALA A 1 117 ? 19.122 2.773 -0.431 1.00 56.56 117 ALA A O 1
ATOM 892 N N . LYS A 1 118 ? 20.198 0.808 -0.026 1.00 61.88 118 LYS A N 1
ATOM 893 C CA . LYS A 1 118 ? 19.374 0.168 1.018 1.00 61.88 118 LYS A CA 1
ATOM 894 C C . LYS A 1 118 ? 18.006 -0.296 0.493 1.00 61.88 118 LYS A C 1
ATOM 896 O O . LYS A 1 118 ? 17.072 0.471 0.302 1.00 61.88 118 LYS A O 1
ATOM 901 N N . THR A 1 119 ? 17.924 -1.593 0.206 1.00 71.12 119 THR A N 1
ATOM 902 C CA . THR A 1 119 ? 16.701 -2.270 -0.232 1.00 71.12 119 THR A CA 1
ATOM 903 C C . THR A 1 119 ? 15.697 -2.282 0.910 1.00 71.12 119 THR A C 1
ATOM 905 O O . THR A 1 119 ? 15.969 -2.896 1.942 1.00 71.12 119 THR A O 1
ATOM 908 N N . LEU A 1 120 ? 14.556 -1.619 0.722 1.00 85.00 120 LEU A N 1
ATOM 909 C CA . LEU A 1 120 ? 13.390 -1.868 1.558 1.00 85.00 120 LEU A CA 1
ATOM 910 C C . LEU A 1 120 ? 12.925 -3.293 1.270 1.00 85.00 120 LEU A C 1
ATOM 912 O O . LEU A 1 120 ? 12.781 -3.668 0.104 1.00 85.00 120 LEU A O 1
ATOM 916 N N . ASP A 1 121 ? 12.676 -4.079 2.310 1.00 89.88 121 ASP A N 1
ATOM 917 C CA . ASP A 1 121 ? 11.904 -5.303 2.125 1.00 89.88 121 ASP A CA 1
ATOM 918 C C . ASP A 1 121 ? 10.428 -4.969 1.824 1.00 89.88 121 ASP A C 1
ATOM 920 O O . ASP A 1 121 ? 9.977 -3.820 1.934 1.00 89.88 121 ASP A O 1
ATOM 924 N N . ALA A 1 122 ? 9.649 -5.974 1.421 1.00 91.19 122 ALA A N 1
ATOM 925 C CA . ALA A 1 122 ? 8.251 -5.778 1.054 1.00 91.19 122 ALA A CA 1
ATOM 926 C C . ALA A 1 122 ? 7.403 -5.172 2.186 1.00 91.19 122 ALA A C 1
ATOM 928 O O . ALA A 1 122 ? 6.474 -4.406 1.918 1.00 91.19 122 ALA A O 1
ATOM 929 N N . ARG A 1 123 ? 7.719 -5.478 3.450 1.00 91.25 123 ARG A N 1
ATOM 930 C CA . ARG A 1 123 ? 6.991 -4.953 4.607 1.00 91.25 123 ARG A CA 1
ATOM 931 C C . ARG A 1 123 ? 7.357 -3.513 4.893 1.00 91.25 123 ARG A C 1
ATOM 933 O O . ARG A 1 123 ? 6.449 -2.701 5.064 1.00 91.25 123 ARG A O 1
ATOM 940 N N . GLN A 1 124 ? 8.643 -3.192 4.903 1.00 91.50 124 GLN A N 1
ATOM 941 C CA . GLN A 1 124 ? 9.126 -1.825 5.081 1.00 91.50 124 GLN A CA 1
ATOM 942 C C . GLN A 1 124 ? 8.538 -0.911 4.002 1.00 91.50 124 GLN A C 1
ATOM 944 O O . GLN A 1 124 ? 8.010 0.158 4.304 1.00 91.50 124 GLN A O 1
ATOM 949 N N . PHE A 1 125 ? 8.520 -1.388 2.755 1.00 91.81 125 PHE A N 1
ATOM 950 C CA . PHE A 1 125 ? 7.922 -0.675 1.635 1.00 91.81 125 PHE A CA 1
ATOM 951 C C . PHE A 1 125 ? 6.407 -0.481 1.788 1.00 91.81 125 PHE A C 1
ATOM 953 O O . PHE A 1 125 ? 5.912 0.632 1.615 1.00 91.81 125 PHE A O 1
ATOM 960 N N . ALA A 1 126 ? 5.660 -1.538 2.131 1.00 92.94 126 ALA A N 1
ATOM 961 C CA . ALA A 1 126 ? 4.210 -1.451 2.308 1.00 92.94 126 ALA A CA 1
ATOM 962 C C . ALA A 1 126 ? 3.822 -0.481 3.436 1.00 92.94 126 ALA A C 1
ATOM 964 O O . ALA A 1 126 ? 2.873 0.288 3.277 1.00 92.94 126 ALA A O 1
ATOM 965 N N . VAL A 1 127 ? 4.565 -0.481 4.550 1.00 92.88 127 VAL A N 1
ATOM 966 C CA . VAL A 1 127 ? 4.331 0.466 5.648 1.00 92.88 127 VAL A CA 1
ATOM 967 C C . VAL A 1 127 ? 4.601 1.895 5.208 1.00 92.88 127 VAL A C 1
ATOM 969 O O . VAL A 1 127 ? 3.717 2.736 5.367 1.00 92.88 127 VAL A O 1
ATOM 972 N N . ALA A 1 128 ? 5.785 2.163 4.653 1.00 92.06 128 ALA A N 1
ATOM 973 C CA . ALA A 1 128 ? 6.156 3.505 4.217 1.00 92.06 128 ALA A CA 1
ATOM 974 C C . ALA A 1 128 ? 5.113 4.060 3.239 1.00 92.06 128 ALA A C 1
ATOM 976 O O . ALA A 1 128 ? 4.644 5.187 3.379 1.00 92.06 128 ALA A O 1
ATOM 977 N N . LEU A 1 129 ? 4.678 3.225 2.290 1.00 92.69 129 LEU A N 1
ATOM 978 C CA . LEU A 1 129 ? 3.664 3.586 1.310 1.00 92.69 129 LEU A CA 1
ATOM 979 C C . LEU A 1 129 ? 2.317 3.948 1.956 1.00 92.69 129 LEU A C 1
ATOM 981 O O . LEU A 1 129 ? 1.737 4.979 1.619 1.00 92.69 129 LEU A O 1
ATOM 985 N N . LEU A 1 130 ? 1.813 3.124 2.879 1.00 92.50 130 LEU A N 1
ATOM 986 C CA . LEU A 1 130 ? 0.541 3.396 3.554 1.00 92.50 130 LEU A CA 1
ATOM 987 C C . LEU A 1 130 ? 0.620 4.644 4.443 1.00 92.50 130 LEU A C 1
ATOM 989 O O . LEU A 1 130 ? -0.337 5.414 4.469 1.00 92.50 130 LEU A O 1
ATOM 993 N N . VAL A 1 131 ? 1.736 4.860 5.147 1.00 91.12 131 VAL A N 1
ATOM 994 C CA . VAL A 1 131 ? 1.952 6.050 5.990 1.00 91.12 131 VAL A CA 1
ATOM 995 C C . VAL A 1 131 ? 1.993 7.313 5.132 1.00 91.12 131 VAL A C 1
ATOM 997 O O . VAL A 1 131 ? 1.282 8.277 5.420 1.00 91.12 131 VAL A O 1
ATOM 1000 N N . HIS A 1 132 ? 2.747 7.285 4.031 1.00 90.69 132 HIS A N 1
ATOM 1001 C CA . HIS A 1 132 ? 2.818 8.381 3.070 1.00 90.69 132 HIS A CA 1
ATOM 1002 C C . HIS A 1 132 ? 1.433 8.770 2.537 1.00 90.69 132 HIS A C 1
ATOM 1004 O O . HIS A 1 132 ? 1.056 9.941 2.574 1.00 90.69 132 HIS A O 1
ATOM 1010 N N . VAL A 1 133 ? 0.655 7.781 2.092 1.00 91.62 133 VAL A N 1
ATOM 1011 C CA . VAL A 1 133 ? -0.693 7.996 1.549 1.00 91.62 133 VAL A CA 1
ATOM 1012 C C . VAL A 1 133 ? -1.678 8.461 2.624 1.00 91.62 133 VAL A C 1
ATOM 1014 O O . VAL A 1 133 ? -2.520 9.316 2.354 1.00 91.62 133 VAL A O 1
ATOM 1017 N N . HIS A 1 134 ? -1.578 7.930 3.845 1.00 89.31 134 HIS A N 1
ATOM 1018 C CA . HIS A 1 134 ? -2.417 8.352 4.964 1.00 89.31 134 HIS A CA 1
ATOM 1019 C C . HIS A 1 134 ? -2.201 9.830 5.295 1.00 89.31 134 HIS A C 1
ATOM 1021 O O . HIS A 1 134 ? -3.162 10.595 5.331 1.00 89.31 134 HIS A O 1
ATOM 1027 N N . ASN A 1 135 ? -0.943 10.245 5.444 1.00 88.19 135 ASN A N 1
ATOM 1028 C CA . ASN A 1 135 ? -0.595 11.633 5.740 1.00 88.19 135 ASN A CA 1
ATOM 1029 C C . ASN A 1 135 ? -0.997 12.592 4.611 1.00 88.19 135 ASN A C 1
ATOM 1031 O O . ASN A 1 135 ? -1.451 13.698 4.882 1.00 88.19 135 ASN A O 1
ATOM 1035 N N . ALA A 1 136 ? -0.882 12.172 3.347 1.00 85.94 136 ALA A N 1
ATOM 1036 C CA . ALA A 1 136 ? -1.305 12.982 2.202 1.00 85.94 136 ALA A CA 1
ATOM 1037 C C . ALA A 1 136 ? -2.823 13.254 2.165 1.00 85.94 136 ALA A C 1
ATOM 1039 O O . ALA A 1 136 ? -3.260 14.152 1.453 1.00 85.94 136 ALA A O 1
ATOM 1040 N N . ARG A 1 137 ? -3.631 12.481 2.906 1.00 78.38 137 ARG A N 1
ATOM 1041 C CA . ARG A 1 137 ? -5.080 12.698 3.040 1.00 78.38 137 ARG A CA 1
ATOM 1042 C C . ARG A 1 137 ? -5.483 13.527 4.250 1.00 78.38 137 ARG A C 1
ATOM 1044 O O . ARG A 1 137 ? -6.589 14.060 4.253 1.00 78.38 137 ARG A O 1
ATOM 1051 N N . THR A 1 138 ? -4.657 13.544 5.290 1.00 72.19 138 THR A N 1
ATOM 1052 C CA . THR A 1 138 ? -4.951 14.225 6.557 1.00 72.19 138 THR A CA 1
ATOM 1053 C C . THR A 1 138 ? -4.290 15.601 6.668 1.00 72.19 138 THR A C 1
ATOM 1055 O O . THR A 1 138 ? -4.655 16.359 7.567 1.00 72.19 138 THR A O 1
ATOM 1058 N N . ALA A 1 139 ? -3.342 15.918 5.778 1.00 62.56 139 ALA A N 1
ATOM 1059 C CA . ALA A 1 139 ? -2.727 17.237 5.611 1.00 62.56 139 ALA A CA 1
ATOM 1060 C C . ALA A 1 139 ? -3.620 18.194 4.807 1.00 62.56 139 ALA A C 1
ATOM 1062 O O . ALA A 1 139 ? -3.689 19.377 5.213 1.00 62.56 139 ALA A O 1
#

Organism: NCBI:txid37928